Protein AF-A0A7T1HP33-F1 (afdb_monomer)

Structure (mmCIF, N/CA/C/O backbone):
data_AF-A0A7T1HP33-F1
#
_entry.id   AF-A0A7T1HP33-F1
#
loop_
_atom_site.group_PDB
_atom_site.id
_atom_site.type_symbol
_atom_site.label_atom_id
_atom_site.label_alt_id
_atom_site.label_comp_id
_atom_site.label_asym_id
_atom_site.label_entity_id
_atom_site.label_seq_id
_atom_site.pdbx_PDB_ins_code
_atom_site.Cartn_x
_atom_site.Cartn_y
_atom_site.Cartn_z
_atom_site.occupancy
_atom_site.B_iso_or_equiv
_atom_site.auth_seq_id
_atom_site.auth_comp_id
_atom_site.auth_asym_id
_atom_site.auth_atom_id
_atom_site.pdbx_PDB_model_num
ATOM 1 N N . MET A 1 1 ? 12.693 -16.387 -11.390 1.00 53.41 1 MET A N 1
ATOM 2 C CA . MET A 1 1 ? 12.162 -15.880 -10.103 1.00 53.41 1 MET A CA 1
ATOM 3 C C . MET A 1 1 ? 11.273 -14.634 -10.237 1.00 53.41 1 MET A C 1
ATOM 5 O O . MET A 1 1 ? 10.485 -14.402 -9.336 1.00 53.41 1 MET A O 1
ATOM 9 N N . LEU A 1 2 ? 11.296 -13.883 -11.352 1.00 60.38 2 LEU A N 1
ATOM 10 C CA . LEU A 1 2 ? 10.473 -12.666 -11.511 1.00 60.38 2 LEU A CA 1
ATOM 11 C C . LEU A 1 2 ? 9.000 -12.921 -11.906 1.00 60.38 2 LEU A C 1
ATOM 13 O O . LEU A 1 2 ? 8.117 -12.180 -11.498 1.00 60.38 2 LEU A O 1
ATOM 17 N N . GLN A 1 3 ? 8.714 -13.998 -12.646 1.00 69.69 3 GLN A N 1
ATOM 18 C CA . GLN A 1 3 ? 7.384 -14.244 -13.228 1.00 69.69 3 GLN A CA 1
ATOM 19 C C . GLN A 1 3 ? 6.279 -14.480 -12.181 1.00 69.69 3 GLN A C 1
ATOM 21 O O . GLN A 1 3 ? 5.151 -14.026 -12.357 1.00 69.69 3 GLN A O 1
ATOM 26 N N . GLY A 1 4 ? 6.606 -15.140 -11.064 1.00 77.12 4 GLY A N 1
ATOM 27 C CA . GLY A 1 4 ? 5.666 -15.323 -9.953 1.00 77.12 4 GLY A CA 1
ATOM 28 C C . GLY A 1 4 ? 5.323 -14.004 -9.254 1.00 77.12 4 GLY A C 1
ATOM 29 O O . GLY A 1 4 ? 4.158 -13.755 -8.958 1.00 77.12 4 GLY A O 1
ATOM 30 N N . ALA A 1 5 ? 6.318 -13.130 -9.065 1.00 80.88 5 ALA A N 1
ATOM 31 C CA . ALA A 1 5 ? 6.102 -11.798 -8.504 1.00 80.88 5 ALA A CA 1
ATOM 32 C C . ALA A 1 5 ? 5.225 -10.944 -9.429 1.00 80.88 5 ALA A C 1
ATOM 34 O O . ALA A 1 5 ? 4.275 -10.324 -8.963 1.00 80.88 5 ALA A O 1
ATOM 35 N N . THR A 1 6 ? 5.465 -10.982 -10.743 1.00 83.81 6 THR A N 1
ATOM 36 C CA . THR A 1 6 ? 4.619 -10.294 -11.727 1.00 83.81 6 THR A CA 1
ATOM 37 C C . THR A 1 6 ? 3.173 -10.786 -11.677 1.00 83.81 6 THR A C 1
ATOM 39 O O . THR A 1 6 ? 2.260 -9.966 -11.668 1.00 83.81 6 THR A O 1
ATOM 42 N N . HIS A 1 7 ? 2.941 -12.100 -11.593 1.00 88.62 7 HIS A N 1
ATOM 43 C CA . HIS A 1 7 ? 1.583 -12.645 -11.505 1.00 88.62 7 HIS A CA 1
ATOM 44 C C . HIS A 1 7 ? 0.879 -12.208 -10.209 1.00 88.62 7 HIS A C 1
ATOM 46 O O . HIS A 1 7 ? -0.271 -11.778 -10.250 1.00 88.62 7 HIS A O 1
ATOM 52 N N . ALA A 1 8 ? 1.579 -12.238 -9.071 1.00 91.00 8 ALA A N 1
ATOM 53 C CA . ALA A 1 8 ? 1.035 -11.751 -7.805 1.00 91.00 8 ALA A CA 1
ATOM 54 C C . ALA A 1 8 ? 0.692 -10.256 -7.868 1.00 91.00 8 ALA A C 1
ATOM 56 O O . ALA A 1 8 ? -0.390 -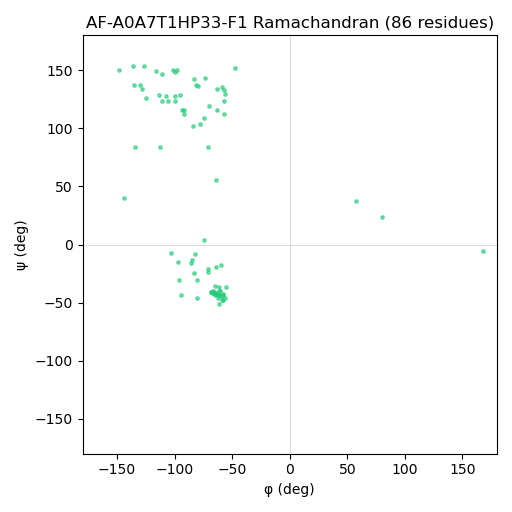9.862 -7.436 1.00 91.00 8 ALA A O 1
ATOM 57 N N . LEU A 1 9 ? 1.573 -9.441 -8.458 1.00 93.50 9 LEU A N 1
ATOM 58 C CA . LEU A 1 9 ? 1.328 -8.015 -8.640 1.00 93.50 9 LEU A CA 1
ATOM 59 C C . LEU A 1 9 ? 0.106 -7.759 -9.511 1.00 93.50 9 LEU A C 1
ATOM 61 O O . LEU A 1 9 ? -0.633 -6.850 -9.187 1.00 93.50 9 LEU A O 1
ATOM 65 N N . HIS A 1 10 ? -0.176 -8.558 -10.540 1.00 91.50 10 HIS A N 1
ATOM 66 C CA . HIS A 1 10 ? -1.361 -8.377 -11.391 1.00 91.50 10 HIS A CA 1
ATOM 67 C C . HIS A 1 10 ? -2.653 -8.975 -10.818 1.00 91.50 10 HIS A C 1
ATOM 69 O O . HIS A 1 10 ? -3.730 -8.725 -11.356 1.00 91.50 10 HIS A O 1
ATOM 75 N N . ASN A 1 11 ? -2.591 -9.733 -9.721 1.00 94.56 11 ASN A N 1
ATOM 76 C CA . ASN A 1 11 ? -3.789 -10.267 -9.083 1.00 94.56 11 ASN A CA 1
ATOM 77 C C . ASN A 1 11 ? -4.591 -9.123 -8.422 1.00 94.56 11 ASN A C 1
ATOM 79 O O . ASN A 1 11 ? -4.060 -8.491 -7.505 1.00 94.56 11 ASN A O 1
ATOM 83 N N . PRO A 1 12 ? -5.852 -8.856 -8.820 1.00 93.88 12 PRO A N 1
ATOM 84 C CA . PRO A 1 12 ? -6.658 -7.754 -8.282 1.00 93.88 12 PRO A CA 1
ATOM 85 C C . PRO A 1 12 ? -6.988 -7.892 -6.787 1.00 93.88 12 PRO A C 1
ATOM 87 O O . PRO A 1 12 ? -7.305 -6.891 -6.140 1.00 93.88 12 PRO A O 1
ATOM 90 N N . GLU A 1 13 ? -6.884 -9.096 -6.219 1.00 95.62 13 GLU A N 1
ATOM 91 C CA . GLU A 1 13 ? -7.067 -9.339 -4.783 1.00 95.62 13 GLU A CA 1
ATOM 92 C C . GLU A 1 13 ? -5.908 -8.785 -3.943 1.00 95.62 13 GLU A C 1
ATOM 94 O O . GLU A 1 13 ? -6.087 -8.480 -2.763 1.00 95.62 13 GLU A O 1
ATOM 99 N N . LEU A 1 14 ? -4.730 -8.570 -4.541 1.00 96.56 14 LEU A N 1
ATOM 100 C CA . LEU A 1 14 ? -3.625 -7.886 -3.877 1.00 96.56 14 LEU A CA 1
ATOM 101 C C . LEU A 1 14 ? -3.919 -6.380 -3.804 1.00 96.56 14 LEU A C 1
ATOM 103 O O . LEU A 1 14 ? -3.907 -5.677 -4.817 1.00 96.56 14 LEU A O 1
ATOM 107 N N . LYS A 1 15 ? -4.198 -5.881 -2.594 1.00 97.12 15 LYS A N 1
ATOM 108 C CA . LYS A 1 15 ? -4.613 -4.481 -2.371 1.00 97.12 15 LYS A CA 1
ATOM 109 C C . LYS A 1 15 ? -3.471 -3.548 -1.972 1.00 97.12 15 LYS A C 1
ATOM 111 O O . LYS A 1 15 ? -3.526 -2.360 -2.292 1.00 97.12 15 LYS A O 1
ATOM 116 N N . ALA A 1 16 ? -2.458 -4.074 -1.282 1.00 96.12 16 ALA A N 1
ATOM 117 C CA . ALA A 1 16 ? -1.317 -3.303 -0.805 1.00 96.12 16 ALA A CA 1
ATOM 118 C C . ALA A 1 16 ? -0.029 -4.137 -0.776 1.00 96.12 16 ALA A C 1
ATOM 120 O O . ALA A 1 16 ? -0.078 -5.346 -0.546 1.00 96.12 16 ALA A O 1
ATOM 121 N N . VAL A 1 17 ? 1.113 -3.478 -0.971 1.00 94.75 17 VAL A N 1
ATOM 122 C CA . VAL A 1 17 ? 2.456 -4.069 -0.905 1.00 94.75 17 VAL A CA 1
ATOM 123 C C . VAL A 1 17 ? 3.368 -3.144 -0.104 1.00 94.75 17 VAL A C 1
ATOM 125 O O . VAL A 1 17 ? 3.334 -1.929 -0.286 1.00 94.75 17 VAL A O 1
ATOM 128 N N . LEU A 1 18 ? 4.187 -3.721 0.773 1.00 92.56 18 LEU A N 1
ATOM 129 C CA . LEU A 1 18 ? 5.248 -3.018 1.489 1.00 92.56 18 LEU A CA 1
ATOM 130 C C . LEU A 1 18 ? 6.595 -3.421 0.882 1.00 92.56 18 LEU A C 1
ATOM 132 O O . LEU A 1 18 ? 6.895 -4.612 0.832 1.00 92.56 18 LEU A O 1
ATOM 136 N N . LEU A 1 19 ? 7.391 -2.457 0.421 1.00 89.00 19 LEU A N 1
ATOM 137 C CA . LEU A 1 19 ? 8.700 -2.708 -0.192 1.00 89.00 19 LEU A CA 1
ATOM 138 C C . LEU A 1 19 ? 9.768 -1.821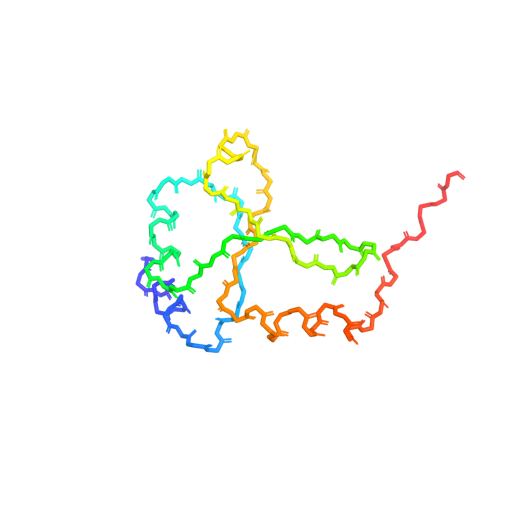 0.440 1.00 89.00 19 LEU A C 1
ATOM 140 O O . LEU A 1 19 ? 9.540 -0.639 0.643 1.00 89.00 19 LEU A O 1
ATOM 144 N N . GLU A 1 20 ? 10.945 -2.368 0.716 1.00 83.75 20 GLU A N 1
ATOM 145 C CA . GLU A 1 20 ? 12.073 -1.589 1.249 1.00 83.75 20 GLU A CA 1
ATOM 146 C C . GLU A 1 20 ? 12.859 -0.867 0.139 1.00 83.75 20 GLU A C 1
ATOM 148 O O . GLU A 1 20 ? 13.490 0.162 0.367 1.00 83.75 20 GLU A O 1
ATOM 153 N N . ALA A 1 21 ? 12.796 -1.385 -1.090 1.00 81.00 21 ALA A N 1
ATOM 154 C CA . ALA A 1 21 ? 13.489 -0.817 -2.238 1.00 81.00 21 ALA A CA 1
ATOM 155 C C . ALA A 1 21 ? 12.705 0.342 -2.872 1.00 81.00 21 ALA A C 1
ATOM 157 O O . ALA A 1 21 ? 11.485 0.275 -3.026 1.00 81.00 21 ALA A O 1
ATOM 158 N N . ASP A 1 22 ? 13.434 1.363 -3.329 1.00 78.81 22 ASP A N 1
ATOM 159 C CA . ASP A 1 22 ? 12.894 2.486 -4.096 1.00 78.81 22 ASP A CA 1
ATOM 160 C C . ASP A 1 22 ? 13.793 2.778 -5.306 1.00 78.81 22 ASP A C 1
ATOM 162 O O . ASP A 1 22 ? 14.708 3.597 -5.251 1.00 78.81 22 ASP A O 1
ATOM 166 N N . THR A 1 23 ? 13.576 2.045 -6.401 1.00 85.44 23 THR A N 1
ATOM 167 C CA . THR A 1 23 ? 14.284 2.267 -7.670 1.00 85.44 23 THR A CA 1
ATOM 168 C C . THR A 1 23 ? 13.300 2.702 -8.755 1.00 85.44 23 THR A C 1
ATOM 170 O O . THR A 1 23 ? 12.156 2.240 -8.747 1.00 85.44 23 THR A O 1
ATOM 173 N N . PRO A 1 24 ? 13.714 3.518 -9.743 1.00 86.62 24 PRO A N 1
ATOM 174 C CA . PRO A 1 24 ? 12.828 3.932 -10.834 1.00 86.62 24 PRO A CA 1
ATOM 175 C C . PRO A 1 24 ? 12.187 2.758 -11.591 1.00 86.62 24 PRO A C 1
ATOM 177 O O . PRO A 1 24 ? 11.014 2.815 -11.947 1.00 86.62 24 PRO A O 1
ATOM 180 N N . ALA A 1 25 ? 12.929 1.661 -11.785 1.0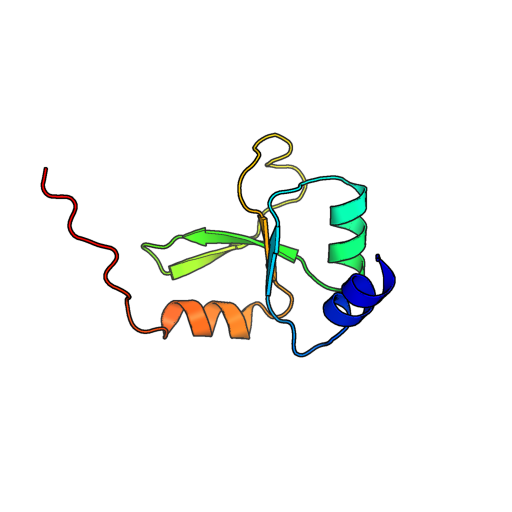0 87.75 25 ALA A N 1
ATOM 181 C CA . ALA A 1 25 ? 12.407 0.455 -12.428 1.00 87.75 25 ALA A CA 1
ATOM 182 C C . ALA A 1 25 ? 11.284 -0.196 -11.606 1.00 87.75 25 ALA A C 1
ATOM 184 O O . ALA A 1 25 ? 10.261 -0.591 -12.160 1.00 87.75 25 ALA A O 1
ATOM 185 N N . LEU A 1 26 ? 11.441 -0.269 -10.280 1.00 87.44 26 LEU A N 1
ATOM 186 C CA . LEU A 1 26 ? 10.395 -0.777 -9.399 1.00 87.44 26 LEU A CA 1
ATOM 187 C C . LEU A 1 26 ? 9.178 0.150 -9.384 1.00 87.44 26 LEU A C 1
ATOM 189 O O . LEU A 1 26 ? 8.052 -0.335 -9.440 1.00 87.44 26 LEU A O 1
ATOM 193 N N . GLN A 1 27 ? 9.391 1.468 -9.354 1.00 88.94 27 GLN A N 1
ATOM 194 C CA . GLN A 1 27 ? 8.296 2.434 -9.425 1.00 88.94 27 GLN A CA 1
ATOM 195 C C . GLN A 1 27 ? 7.468 2.242 -10.701 1.00 88.94 27 GLN A C 1
ATOM 197 O O . GLN A 1 27 ? 6.242 2.231 -10.628 1.00 88.94 27 GLN A O 1
ATOM 202 N N . ALA A 1 28 ? 8.128 2.020 -11.843 1.00 89.50 28 ALA A N 1
ATOM 203 C CA . ALA A 1 28 ? 7.455 1.730 -13.105 1.00 89.50 28 ALA A CA 1
ATOM 204 C C . ALA A 1 28 ? 6.648 0.423 -13.042 1.00 89.50 28 ALA A C 1
ATOM 206 O O . ALA A 1 28 ? 5.484 0.419 -13.423 1.00 89.50 28 ALA A O 1
ATOM 207 N N . VAL A 1 29 ? 7.223 -0.659 -12.501 1.00 91.69 29 VAL A N 1
ATOM 208 C CA . VAL A 1 29 ? 6.524 -1.950 -12.341 1.00 91.69 29 VAL A CA 1
ATOM 209 C C . VAL A 1 29 ? 5.295 -1.826 -11.437 1.00 91.69 29 VAL A C 1
ATOM 211 O O . VAL A 1 29 ? 4.240 -2.378 -11.740 1.00 91.69 29 VAL A O 1
ATOM 214 N N . MET A 1 30 ? 5.410 -1.104 -10.322 1.00 92.94 30 MET A N 1
ATOM 215 C CA . MET A 1 30 ? 4.293 -0.911 -9.398 1.00 92.94 30 MET A CA 1
ATOM 216 C C . MET A 1 30 ? 3.192 -0.043 -10.018 1.00 92.94 30 MET A C 1
ATOM 218 O O . MET A 1 30 ? 2.014 -0.367 -9.868 1.00 92.94 30 MET A O 1
ATOM 222 N N . ALA A 1 31 ? 3.564 1.020 -10.737 1.00 92.25 31 ALA A N 1
ATOM 223 C CA . ALA A 1 31 ? 2.619 1.877 -11.446 1.00 92.25 31 ALA A CA 1
ATOM 224 C C . ALA A 1 31 ? 1.889 1.126 -12.573 1.00 92.25 31 ALA A C 1
ATOM 226 O O . ALA A 1 31 ? 0.671 1.241 -12.679 1.00 92.25 31 ALA A O 1
ATOM 227 N N . ASP A 1 32 ? 2.607 0.313 -13.355 1.00 92.94 32 ASP A N 1
ATOM 228 C CA . ASP A 1 32 ? 2.043 -0.550 -14.406 1.00 92.94 32 ASP A CA 1
ATOM 229 C C . ASP A 1 32 ? 1.038 -1.562 -13.831 1.00 92.94 32 ASP A C 1
ATOM 231 O O . ASP A 1 32 ? -0.063 -1.734 -14.349 1.00 92.94 32 ASP A O 1
ATOM 235 N N . ALA A 1 33 ? 1.342 -2.127 -12.659 1.00 93.81 33 ALA A N 1
ATOM 236 C CA . ALA A 1 33 ? 0.417 -2.981 -11.918 1.00 93.81 33 ALA A CA 1
ATOM 237 C C . ALA A 1 33 ? -0.729 -2.208 -11.215 1.00 93.81 33 ALA A C 1
ATOM 239 O O . ALA A 1 33 ? -1.531 -2.812 -10.495 1.00 93.81 33 ALA A O 1
ATOM 240 N N . GLY A 1 34 ? -0.840 -0.888 -11.391 1.00 95.06 34 GLY A N 1
ATOM 241 C CA . GLY A 1 34 ? -1.933 -0.064 -10.865 1.00 95.06 34 GLY A CA 1
ATOM 242 C C . GLY A 1 34 ? -1.802 0.329 -9.391 1.00 95.06 34 GLY A C 1
ATOM 243 O O . GLY A 1 34 ? -2.811 0.600 -8.741 1.00 95.06 34 GLY A O 1
ATOM 244 N N . PHE A 1 35 ? -0.589 0.338 -8.836 1.00 95.62 35 PHE A N 1
ATOM 245 C CA . PHE A 1 35 ? -0.333 0.797 -7.471 1.00 95.62 35 PHE A CA 1
ATOM 246 C C . PHE A 1 35 ? 0.167 2.245 -7.436 1.00 95.62 35 PHE A C 1
ATOM 248 O O . PHE A 1 35 ? 0.878 2.706 -8.324 1.00 95.62 35 PHE A O 1
ATOM 255 N N . SER A 1 36 ? -0.150 2.947 -6.349 1.00 93.75 36 SER A N 1
ATOM 256 C CA . SER A 1 36 ? 0.359 4.288 -6.031 1.00 93.75 36 SER A CA 1
ATOM 257 C C . SER A 1 36 ? 0.984 4.321 -4.634 1.00 93.75 36 SER A C 1
ATOM 259 O O . SER A 1 36 ? 0.619 3.517 -3.775 1.00 93.75 36 SER A O 1
ATOM 261 N N . ARG A 1 37 ? 1.939 5.232 -4.396 1.00 92.19 37 ARG A N 1
ATOM 262 C CA . ARG A 1 37 ? 2.643 5.351 -3.104 1.00 92.19 37 ARG A CA 1
ATOM 263 C C . ARG A 1 37 ? 1.824 6.134 -2.086 1.00 92.19 37 ARG A C 1
ATOM 265 O O . ARG A 1 37 ? 1.293 7.203 -2.389 1.00 92.19 37 ARG A O 1
ATOM 272 N N . TYR A 1 38 ? 1.813 5.635 -0.857 1.00 92.56 38 TYR A N 1
ATOM 273 C CA . TYR A 1 38 ? 1.204 6.291 0.291 1.00 92.56 38 TYR A CA 1
ATOM 274 C C . TYR A 1 38 ? 2.117 6.209 1.516 1.00 92.56 38 TYR A C 1
ATOM 276 O O . TYR A 1 38 ? 2.899 5.276 1.667 1.00 92.56 38 TYR A O 1
ATOM 284 N N . ALA A 1 39 ? 1.980 7.175 2.416 1.00 90.44 39 ALA A N 1
ATOM 285 C CA . ALA A 1 39 ? 2.442 7.092 3.792 1.00 90.44 39 ALA A CA 1
ATOM 286 C C . ALA A 1 39 ? 1.256 6.749 4.697 1.00 90.44 39 ALA A C 1
ATOM 288 O O . ALA A 1 39 ? 0.124 7.149 4.423 1.00 90.44 39 ALA A O 1
ATOM 289 N N . TYR A 1 40 ? 1.513 6.026 5.784 1.00 90.69 40 TYR A N 1
ATOM 290 C CA . TYR A 1 40 ? 0.514 5.731 6.805 1.00 90.69 40 TYR A CA 1
ATOM 291 C C . TYR A 1 40 ? 0.855 6.465 8.099 1.00 90.69 40 TYR A C 1
ATOM 293 O O . TYR A 1 40 ? 1.937 6.269 8.650 1.00 90.69 40 TYR A O 1
ATOM 301 N N . ASP A 1 41 ? -0.080 7.269 8.600 1.00 88.81 41 ASP A N 1
ATOM 302 C CA . ASP A 1 41 ? -0.005 7.849 9.938 1.00 88.81 41 ASP A CA 1
ATOM 303 C C . ASP A 1 41 ? -0.720 6.917 10.937 1.00 88.81 41 ASP A C 1
ATOM 305 O O . ASP A 1 41 ? -1.946 6.772 10.874 1.00 88.81 41 ASP A O 1
ATOM 309 N N . PRO A 1 42 ? 0.007 6.280 11.872 1.00 87.44 42 PRO A N 1
ATOM 310 C CA . PRO A 1 42 ? -0.576 5.336 12.819 1.00 87.44 42 PRO A CA 1
ATOM 311 C C . PRO A 1 42 ? -1.465 5.988 13.883 1.00 87.44 42 PRO A C 1
ATOM 313 O O . PRO A 1 42 ? -2.334 5.302 14.428 1.00 87.44 42 PRO A O 1
ATOM 316 N N . PHE A 1 43 ? -1.277 7.276 14.184 1.00 87.81 43 PHE A N 1
ATOM 317 C CA . PHE A 1 43 ? -2.045 7.972 15.216 1.00 87.81 43 PHE A CA 1
ATOM 318 C C . PHE A 1 43 ? -3.408 8.401 14.681 1.00 87.81 43 PHE A C 1
ATOM 320 O O . PHE A 1 43 ? -4.430 8.145 15.319 1.00 87.81 43 PHE A O 1
ATOM 327 N N . SER A 1 44 ? -3.439 8.992 13.484 1.00 91.56 44 SER A N 1
ATOM 328 C CA . SER A 1 44 ? -4.693 9.383 12.825 1.00 91.56 44 SER A CA 1
ATOM 329 C C . SER A 1 44 ? -5.342 8.247 12.024 1.00 91.56 44 SER A C 1
ATOM 331 O O . SER A 1 44 ? -6.515 8.342 11.653 1.00 91.56 44 SER A O 1
ATOM 333 N N . ARG A 1 45 ? -4.605 7.156 11.775 1.00 93.00 45 ARG A N 1
ATOM 334 C CA . ARG A 1 45 ? -5.000 6.016 10.930 1.00 93.00 45 ARG A CA 1
ATOM 335 C C . ARG A 1 45 ? -5.355 6.436 9.502 1.00 93.00 45 ARG A C 1
ATOM 337 O O . ARG A 1 45 ? -6.288 5.896 8.896 1.00 93.00 45 ARG A O 1
ATOM 344 N N . GLN A 1 46 ? -4.623 7.408 8.966 1.00 93.88 46 GLN A N 1
ATOM 345 C CA . GLN A 1 46 ? -4.846 7.967 7.634 1.00 93.88 46 GLN A CA 1
ATOM 346 C C . GLN A 1 46 ? -3.723 7.605 6.667 1.00 93.88 46 GLN A C 1
ATOM 348 O O . GLN A 1 46 ? -2.561 7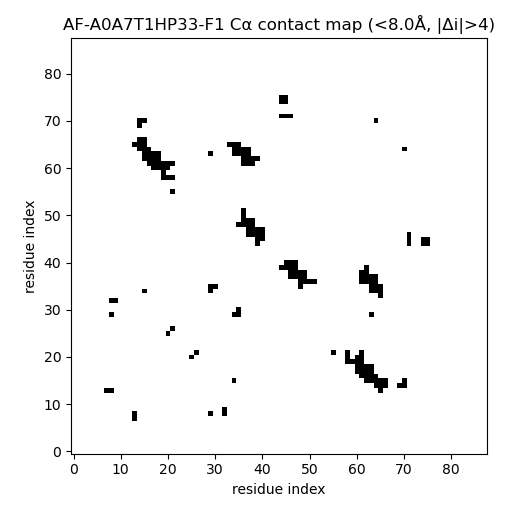.482 7.050 1.00 93.88 46 GLN A O 1
ATOM 353 N N . LEU A 1 47 ? -4.100 7.439 5.402 1.00 93.94 47 LEU A N 1
ATOM 354 C CA . LEU A 1 47 ? -3.185 7.258 4.287 1.00 93.94 47 LEU A CA 1
ATOM 355 C C . LEU A 1 47 ? -3.019 8.585 3.554 1.00 93.94 47 LEU A C 1
ATOM 357 O O . LEU A 1 47 ? -4.003 9.211 3.161 1.00 93.94 47 LEU A O 1
ATOM 361 N N . GLN A 1 48 ? -1.774 8.996 3.355 1.00 91.81 48 GLN A N 1
ATOM 362 C CA . GLN A 1 48 ? -1.424 10.234 2.669 1.00 91.81 48 GLN A CA 1
ATOM 363 C C . GLN A 1 48 ? -0.706 9.898 1.363 1.00 91.81 48 GLN A C 1
ATOM 365 O O . GLN A 1 48 ? 0.231 9.101 1.396 1.00 91.81 48 GLN A O 1
ATOM 370 N N . PRO A 1 49 ? -1.122 10.446 0.212 1.00 90.81 49 PRO A 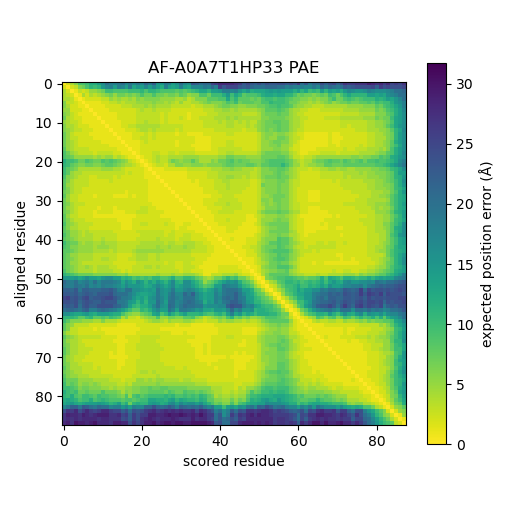N 1
ATOM 371 C CA . PRO A 1 49 ? -0.435 10.191 -1.046 1.00 90.81 49 PRO A CA 1
ATOM 372 C C . PRO A 1 49 ? 0.994 10.738 -0.982 1.00 90.81 49 PRO A C 1
ATOM 374 O O . PRO A 1 49 ? 1.212 11.874 -0.562 1.00 90.81 49 PRO A O 1
ATOM 377 N N . LEU A 1 50 ? 1.962 9.938 -1.423 1.00 86.31 50 LEU A N 1
ATOM 378 C CA . LEU A 1 50 ? 3.341 10.385 -1.599 1.00 86.31 50 LEU A CA 1
ATOM 379 C C . LEU A 1 50 ? 3.566 10.701 -3.075 1.00 86.31 50 LEU A C 1
ATOM 381 O O . LEU A 1 50 ? 3.355 9.849 -3.940 1.00 86.31 50 LEU A O 1
ATOM 385 N N . SER A 1 51 ? 3.994 11.928 -3.372 1.00 69.69 51 SER A N 1
ATOM 386 C CA . SER A 1 51 ? 4.392 12.278 -4.732 1.00 69.69 51 SER A CA 1
ATOM 387 C C . SER A 1 51 ? 5.745 11.644 -5.055 1.00 69.69 51 SER A C 1
ATOM 389 O O . SER A 1 51 ? 6.643 11.580 -4.216 1.00 69.69 51 SER A O 1
ATOM 391 N N . THR A 1 52 ? 5.918 11.205 -6.300 1.00 60.50 52 THR A N 1
ATOM 392 C CA . THR A 1 52 ? 7.167 10.601 -6.799 1.00 60.50 52 THR A CA 1
ATOM 393 C C . THR A 1 52 ? 8.380 11.532 -6.690 1.00 60.50 52 THR A C 1
ATOM 395 O O . THR A 1 52 ? 9.513 11.065 -6.721 1.00 60.50 52 THR A O 1
ATOM 398 N N . ALA A 1 53 ? 8.159 12.839 -6.525 1.00 54.41 53 ALA A N 1
ATOM 399 C CA . ALA A 1 53 ? 9.206 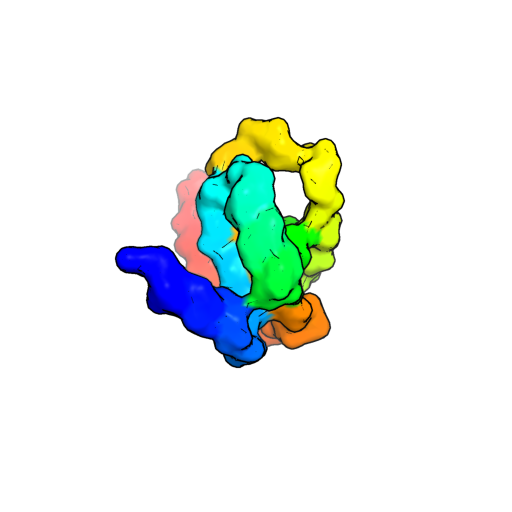13.850 -6.450 1.00 54.41 53 ALA A CA 1
ATOM 400 C C . ALA A 1 53 ? 9.794 14.067 -5.043 1.00 54.41 53 ALA A C 1
ATOM 402 O O . ALA A 1 53 ? 10.837 14.704 -4.932 1.00 54.41 53 ALA A O 1
ATOM 403 N N . THR A 1 54 ? 9.144 13.604 -3.966 1.00 51.72 54 THR A N 1
ATOM 404 C CA . THR A 1 54 ? 9.461 14.102 -2.610 1.00 51.72 54 THR A CA 1
ATOM 405 C C . THR A 1 54 ? 10.307 13.193 -1.722 1.00 51.72 54 THR A C 1
ATOM 407 O O . THR A 1 54 ? 10.730 13.663 -0.671 1.00 51.72 54 THR A O 1
ATOM 410 N N . GLN A 1 55 ? 10.614 11.942 -2.092 1.00 53.62 55 GLN A N 1
ATOM 411 C CA . GLN A 1 55 ? 11.351 11.031 -1.189 1.00 53.62 55 GLN A CA 1
ATOM 412 C C . GLN A 1 55 ? 12.342 10.082 -1.882 1.00 53.62 55 GLN A C 1
ATOM 414 O O . GLN A 1 55 ? 12.495 8.928 -1.486 1.00 53.62 55 GLN A O 1
ATOM 419 N N . SER A 1 56 ? 13.070 10.573 -2.884 1.00 45.72 56 SER A N 1
ATOM 420 C CA . SER A 1 56 ? 14.264 9.885 -3.390 1.00 45.72 56 SER A CA 1
ATOM 421 C C . SER A 1 56 ? 15.389 9.996 -2.354 1.00 45.72 56 SER A C 1
ATOM 423 O O . SER A 1 56 ? 16.197 10.918 -2.434 1.00 45.72 56 SER A O 1
ATOM 425 N N . GLY A 1 57 ? 15.445 9.119 -1.345 1.00 49.38 57 GLY A N 1
ATOM 426 C CA . GLY A 1 57 ? 16.616 9.140 -0.458 1.00 49.38 57 GLY A CA 1
ATOM 427 C C . GLY A 1 57 ?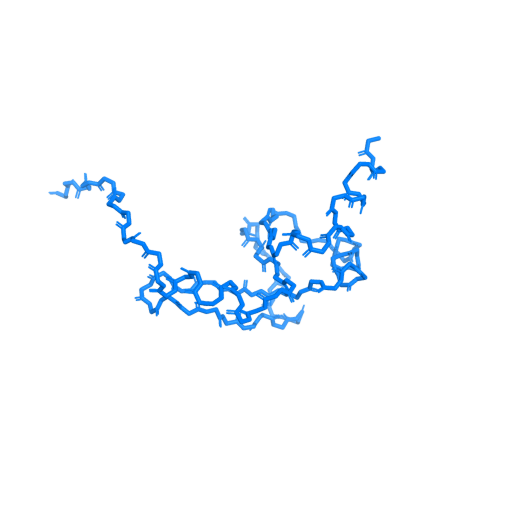 16.610 8.360 0.848 1.00 49.38 57 GLY A C 1
ATOM 428 O O . GLY A 1 57 ? 17.657 8.309 1.483 1.00 49.38 57 GLY A O 1
ATOM 429 N N . SER A 1 58 ? 15.518 7.735 1.281 1.00 48.44 58 SER A N 1
ATOM 430 C CA . SER A 1 58 ? 15.543 7.004 2.554 1.00 48.44 58 SER A CA 1
ATOM 431 C C . SER A 1 58 ? 15.103 5.563 2.363 1.00 48.44 58 SER A C 1
ATOM 433 O O . SER A 1 58 ? 14.005 5.338 1.857 1.00 48.44 58 SER A O 1
ATOM 435 N N . GLY A 1 59 ? 15.932 4.609 2.799 1.00 55.56 59 GLY A N 1
ATOM 436 C CA . GLY A 1 59 ? 15.617 3.178 2.924 1.00 55.56 59 GLY A CA 1
ATOM 437 C C . GLY A 1 59 ? 14.514 2.906 3.953 1.00 55.56 59 GLY A C 1
ATOM 438 O O . GLY A 1 59 ? 14.708 2.195 4.931 1.00 55.56 59 GLY A O 1
ATOM 439 N N . HIS A 1 60 ? 13.370 3.555 3.777 1.00 67.38 60 HIS A N 1
ATOM 440 C CA . HIS A 1 60 ? 12.158 3.381 4.549 1.00 67.38 60 HIS A CA 1
ATOM 441 C C . HIS A 1 60 ? 11.184 2.527 3.747 1.00 67.38 60 HIS A C 1
ATOM 443 O O . HIS A 1 60 ? 11.152 2.574 2.516 1.00 67.38 60 HIS A O 1
ATOM 449 N N . ASN A 1 61 ? 10.358 1.776 4.470 1.00 77.88 61 ASN A N 1
ATOM 450 C CA . ASN A 1 61 ? 9.305 0.962 3.888 1.00 77.88 61 ASN A CA 1
ATOM 451 C C . ASN A 1 61 ? 8.347 1.817 3.046 1.00 77.88 61 ASN A C 1
ATOM 453 O O . ASN A 1 61 ? 7.722 2.753 3.541 1.00 77.88 61 ASN A O 1
ATOM 457 N N . GLN A 1 62 ? 8.207 1.443 1.782 1.00 86.38 62 GLN A N 1
ATOM 458 C CA . GLN A 1 62 ? 7.325 2.045 0.798 1.00 86.38 62 GLN A CA 1
ATOM 459 C C . GLN A 1 62 ? 6.002 1.293 0.777 1.00 86.38 62 GLN A C 1
ATOM 461 O O . GLN A 1 62 ? 5.959 0.111 0.428 1.00 86.38 62 GLN A O 1
ATOM 466 N N . LEU A 1 63 ? 4.920 1.976 1.146 1.00 92.56 63 LEU A N 1
ATOM 467 C CA . LEU A 1 63 ? 3.574 1.427 1.082 1.00 92.56 63 LEU A CA 1
ATOM 468 C C . LEU A 1 63 ? 2.944 1.771 -0.269 1.00 92.56 63 LEU A C 1
ATOM 470 O O . LEU A 1 63 ? 2.697 2.931 -0.594 1.00 92.56 63 LEU A O 1
ATOM 474 N N . TRP A 1 64 ? 2.670 0.734 -1.044 1.00 94.69 64 TRP A N 1
ATOM 475 C CA . TRP A 1 64 ? 2.044 0.807 -2.355 1.00 94.69 64 TRP A CA 1
ATOM 476 C C . TRP A 1 64 ? 0.619 0.288 -2.262 1.00 94.69 64 TRP A C 1
ATOM 478 O O . TRP A 1 64 ? 0.400 -0.815 -1.766 1.00 94.69 64 TRP A O 1
ATOM 488 N N . ILE A 1 65 ? -0.353 1.063 -2.732 1.00 96.75 65 ILE A N 1
ATOM 489 C CA . ILE A 1 65 ? -1.778 0.742 -2.618 1.00 96.75 65 ILE A CA 1
ATOM 490 C C . ILE A 1 65 ? -2.437 0.852 -3.984 1.00 96.75 65 ILE A C 1
ATOM 492 O O . ILE A 1 65 ? -2.238 1.832 -4.699 1.00 96.75 65 ILE A O 1
ATOM 496 N N . ARG A 1 66 ? -3.240 -0.158 -4.314 1.00 96.25 66 ARG A N 1
ATOM 497 C CA . ARG A 1 66 ? -4.103 -0.171 -5.499 1.00 96.25 66 ARG A CA 1
ATOM 498 C C . ARG A 1 66 ? -5.517 0.303 -5.177 1.00 96.25 66 ARG A C 1
ATOM 500 O O . ARG A 1 66 ? -6.103 1.071 -5.925 1.00 96.25 66 ARG A O 1
ATOM 507 N N . ASP A 1 67 ? -6.068 -0.168 -4.062 1.00 97.44 67 ASP A N 1
ATOM 508 C CA . ASP A 1 67 ? -7.448 0.106 -3.654 1.00 97.44 67 ASP A CA 1
ATOM 509 C C . ASP A 1 67 ? -7.453 0.976 -2.393 1.00 97.44 67 ASP A C 1
ATOM 511 O O . ASP A 1 67 ? -7.502 0.485 -1.261 1.00 97.44 67 ASP A O 1
ATOM 515 N N . LEU A 1 68 ? -7.328 2.290 -2.596 1.00 96.38 68 LEU A N 1
ATOM 516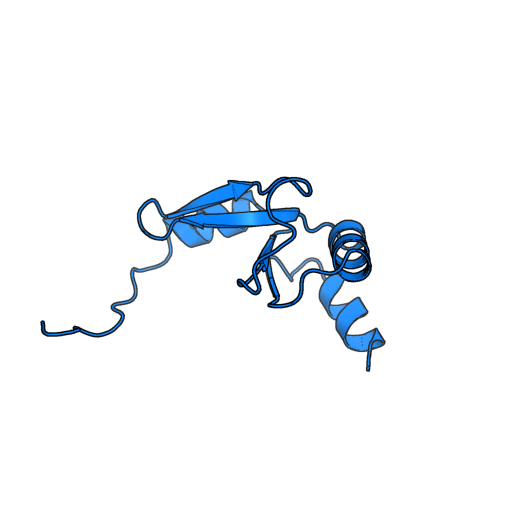 C CA . LEU A 1 68 ? -7.271 3.250 -1.495 1.00 96.38 68 LEU A CA 1
ATOM 517 C C . LEU A 1 68 ? -8.519 3.189 -0.593 1.00 96.38 68 LEU A C 1
ATOM 519 O O . LEU A 1 68 ? -8.331 3.120 0.624 1.00 96.38 68 LEU A O 1
ATOM 523 N N . PRO A 1 69 ? -9.767 3.185 -1.113 1.00 97.19 69 PRO A N 1
ATOM 524 C CA . PRO A 1 69 ? -10.956 3.093 -0.267 1.00 97.19 69 PRO A CA 1
ATOM 525 C C . PRO A 1 69 ? -10.949 1.861 0.642 1.00 97.19 69 PRO A C 1
ATOM 527 O O . PRO A 1 69 ? -11.187 1.992 1.847 1.00 97.19 69 PRO A O 1
ATOM 530 N N . PHE A 1 70 ? -10.614 0.684 0.101 1.00 97.38 70 PHE A N 1
ATOM 531 C CA . PHE A 1 70 ? -10.544 -0.550 0.880 1.00 97.38 70 PHE A CA 1
ATOM 532 C C . PHE A 1 70 ? -9.492 -0.466 1.991 1.00 97.38 70 PHE A C 1
ATOM 534 O O . PHE A 1 70 ? -9.789 -0.730 3.161 1.00 97.38 70 PHE A O 1
ATOM 541 N N . VAL A 1 71 ? -8.259 -0.075 1.653 1.00 97.31 71 VAL A N 1
ATOM 542 C CA . VAL A 1 71 ? -7.153 -0.055 2.624 1.00 97.31 71 VAL A CA 1
ATOM 543 C C . VAL A 1 71 ? -7.376 1.028 3.682 1.00 97.31 71 VAL A C 1
ATOM 545 O O . VAL A 1 71 ? -7.197 0.768 4.873 1.00 97.31 71 VAL A O 1
ATOM 548 N N . GLN A 1 72 ? -7.863 2.210 3.297 1.00 97.25 72 GLN A N 1
ATOM 549 C CA . GLN A 1 72 ? -8.193 3.279 4.241 1.00 97.25 72 GLN A CA 1
ATOM 550 C C . GLN A 1 72 ? -9.290 2.848 5.224 1.00 97.25 72 GLN A C 1
ATOM 552 O O . GLN A 1 72 ? -9.199 3.149 6.420 1.00 97.25 72 GLN A O 1
ATOM 557 N N . GLN A 1 73 ? -10.309 2.126 4.750 1.00 97.25 73 GLN A N 1
ATOM 558 C CA . GLN A 1 73 ? -11.355 1.583 5.612 1.00 97.25 73 GLN A CA 1
ATOM 559 C C . GLN A 1 73 ? -10.799 0.522 6.567 1.00 97.25 73 GLN A C 1
ATOM 561 O O . GLN A 1 73 ? -11.124 0.529 7.759 1.00 97.25 73 GLN A O 1
ATOM 566 N N . ARG A 1 74 ? -9.904 -0.349 6.084 1.00 96.00 74 ARG A N 1
ATOM 567 C CA . ARG A 1 74 ? -9.210 -1.344 6.912 1.00 96.00 74 ARG A CA 1
ATOM 568 C C . ARG A 1 74 ? -8.411 -0.679 8.035 1.00 96.00 74 ARG A C 1
ATOM 570 O O . ARG A 1 74 ? -8.571 -1.077 9.184 1.00 96.00 74 ARG A O 1
ATOM 577 N N . CYS A 1 75 ? -7.621 0.355 7.739 1.00 94.75 75 CYS A N 1
ATOM 578 C CA . CYS A 1 75 ? -6.855 1.111 8.739 1.00 94.75 75 CYS A CA 1
ATOM 579 C C . CYS A 1 75 ? -7.752 1.719 9.831 1.00 94.75 75 CYS A C 1
ATOM 581 O O . CYS A 1 75 ? -7.449 1.624 11.023 1.00 94.75 75 CYS A O 1
ATOM 583 N N . ARG A 1 76 ? -8.889 2.307 9.438 1.00 94.62 76 ARG A N 1
ATOM 584 C CA . ARG A 1 76 ? -9.841 2.936 10.371 1.00 94.62 76 ARG A CA 1
ATOM 585 C C . ARG A 1 76 ? -10.508 1.926 11.299 1.00 94.62 76 ARG A C 1
ATOM 587 O O . ARG A 1 76 ? -10.650 2.192 12.486 1.00 94.62 76 ARG A O 1
ATOM 594 N N . THR A 1 77 ? -10.900 0.777 10.758 1.00 95.44 77 THR A N 1
ATOM 595 C CA . THR A 1 77 ? -11.755 -0.205 11.451 1.00 95.44 77 THR A CA 1
ATOM 596 C C . THR A 1 77 ? -10.998 -1.343 12.125 1.00 95.44 77 THR A C 1
ATOM 598 O O . THR A 1 77 ? -11.572 -2.047 12.954 1.00 95.44 77 THR A O 1
ATOM 601 N N . ALA A 1 78 ? -9.720 -1.552 11.797 1.00 94.19 78 ALA A N 1
ATOM 602 C CA . ALA A 1 78 ? -8.921 -2.600 12.415 1.00 94.19 78 ALA A CA 1
ATOM 603 C C . ALA A 1 78 ? -8.841 -2.415 13.938 1.00 94.19 78 ALA A C 1
ATOM 605 O O . ALA A 1 78 ? -8.589 -1.314 14.437 1.00 94.19 78 ALA A O 1
ATOM 606 N N . ALA A 1 79 ? -9.010 -3.507 14.686 1.00 91.69 79 ALA A N 1
ATOM 607 C CA . ALA A 1 79 ? -8.839 -3.482 16.131 1.00 91.69 79 ALA A CA 1
ATOM 608 C C . ALA A 1 79 ? -7.423 -2.974 16.483 1.00 91.69 79 ALA A C 1
ATOM 610 O O . ALA A 1 79 ? -6.450 -3.429 15.873 1.00 91.69 79 ALA A O 1
ATOM 611 N N . PRO A 1 80 ? -7.275 -2.025 17.429 1.00 85.94 80 PRO A N 1
ATOM 612 C CA . PRO A 1 80 ? -5.962 -1.614 17.907 1.00 85.94 80 PRO A CA 1
ATOM 613 C C . PRO A 1 80 ? -5.182 -2.824 18.429 1.00 85.94 80 PRO A C 1
ATOM 615 O O . PRO A 1 80 ? -5.680 -3.574 19.268 1.00 85.94 80 PRO A O 1
ATOM 618 N N . VAL A 1 81 ? -3.948 -2.988 17.964 1.00 84.69 81 VAL A N 1
ATOM 619 C CA . VAL A 1 81 ? -3.030 -3.995 18.499 1.00 84.69 81 VAL A CA 1
ATOM 620 C C . VAL A 1 81 ? -2.147 -3.318 19.538 1.00 84.69 81 VAL A C 1
ATOM 622 O O . VAL A 1 81 ? -1.557 -2.271 19.272 1.00 84.69 81 VAL A O 1
ATOM 625 N N . ARG A 1 82 ? -2.059 -3.900 20.737 1.00 80.94 82 ARG A N 1
ATOM 626 C CA . ARG A 1 82 ? -1.102 -3.449 21.750 1.00 80.94 82 ARG A CA 1
ATOM 627 C C . ARG A 1 82 ? 0.271 -3.995 21.389 1.00 80.94 82 ARG A C 1
ATOM 629 O O . ARG A 1 82 ? 0.544 -5.172 21.598 1.00 80.94 82 ARG A O 1
ATOM 636 N N . VAL A 1 83 ? 1.120 -3.131 20.855 1.00 78.25 83 VAL A N 1
ATOM 637 C CA . VAL A 1 83 ? 2.559 -3.392 20.770 1.00 78.25 83 VAL A CA 1
ATOM 638 C C . VAL A 1 83 ? 3.145 -3.091 22.158 1.00 78.25 83 VAL A C 1
ATOM 640 O O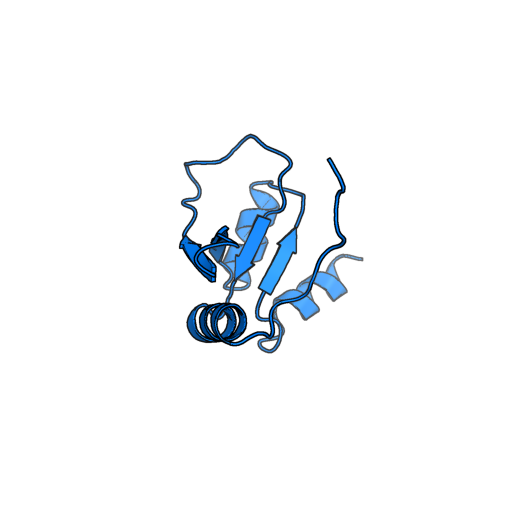 . VAL A 1 83 ? 2.688 -2.159 22.815 1.00 78.25 83 VAL A O 1
ATOM 643 N N . GLY A 1 84 ? 4.033 -3.955 22.658 1.00 71.50 84 GLY A N 1
ATOM 644 C CA . GLY A 1 84 ? 4.385 -4.091 24.080 1.00 71.50 84 GLY A CA 1
ATOM 645 C C . GLY A 1 84 ? 4.683 -2.797 24.856 1.00 71.50 84 GLY A C 1
ATOM 646 O O . GLY A 1 84 ? 5.153 -1.804 24.308 1.00 71.50 84 GLY A O 1
ATOM 647 N N . ARG A 1 85 ? 4.426 -2.842 26.175 1.00 56.31 85 ARG A N 1
ATOM 648 C CA . ARG A 1 85 ? 4.843 -1.815 27.143 1.00 56.31 85 ARG A CA 1
ATOM 649 C C . ARG A 1 85 ? 6.362 -1.656 27.075 1.00 56.31 85 ARG A C 1
ATOM 651 O O . ARG A 1 85 ? 7.077 -2.556 27.504 1.00 56.31 85 ARG A O 1
ATOM 658 N N . VAL A 1 86 ? 6.841 -0.513 26.605 1.00 55.22 86 VAL A N 1
ATOM 659 C CA . VAL A 1 86 ? 8.177 -0.049 26.979 1.00 55.22 86 VAL A CA 1
ATOM 660 C C . VAL A 1 86 ? 7.998 0.660 28.313 1.00 55.22 86 VAL A C 1
ATOM 662 O O . VAL A 1 86 ? 7.440 1.754 28.367 1.00 55.22 86 VAL A O 1
ATOM 665 N N . SER A 1 87 ? 8.358 -0.017 29.402 1.00 44.84 87 SER A N 1
ATOM 666 C CA . SER A 1 87 ? 8.596 0.659 30.675 1.00 44.84 87 SER A CA 1
ATOM 667 C C . SER A 1 87 ? 9.778 1.606 30.455 1.00 44.84 87 SER A C 1
ATOM 669 O O . SER A 1 87 ? 10.861 1.132 30.112 1.00 44.84 87 SER A O 1
ATOM 671 N N . LEU A 1 88 ? 9.540 2.914 30.565 1.00 46.91 88 LEU A N 1
ATOM 672 C CA . LEU A 1 88 ? 10.597 3.906 30.774 1.00 46.91 88 LEU A CA 1
ATOM 673 C C . LEU A 1 88 ? 11.010 3.892 32.247 1.00 46.91 88 LEU A C 1
ATOM 675 O O . LEU A 1 88 ? 10.104 3.696 33.092 1.00 46.91 88 LEU A O 1
#

Mean predicted aligned error: 6.85 Å

Nearest PDB structures (foldseek):
  7dro-assembly2_D  TM=4.941E-01  e=1.295E+00  Plesiocystis pacifica SIR-1
  6rid-assembly1_A  TM=4.214E-01  e=4.172E+00  Vaccinia virus GLV-1h68

Solvent-accessible surface area (backbone atoms only — not comparable to full-atom values): 5527 Å² total; per-residue (Å²): 128,62,67,65,54,52,51,54,54,64,36,82,86,58,42,67,48,79,37,60,76,87,46,75,70,56,53,51,54,40,43,74,52,53,32,46,49,36,46,78,42,82,88,81,37,42,73,42,81,50,63,91,86,76,66,89,81,63,90,49,76,41,38,32,36,50,42,58,74,62,52,45,50,47,52,63,67,51,79,86,77,86,74,78,88,78,83,126

Foldseek 3Di:
DVVVVLVVLLPPVPFKDKDLDDDPVVVVSNVVSQKFWWDADLVVLDTHGDDPPPDPPDSDITMIGRDRVVSSVCSVPPDDDDDDDPDD

Sequence (88 aa):
MLQGATHALHNPELKAVLLEADTPALQAVMADAGFSRYAYDPFSRQLQPLSTATQSGSGHNQLWIRDLPFVQQRCRTAAPVRVGRVSL

pLDDT: mean 83.88, std 15.2, range [44.84, 97.44]

Radius of gyration: 14.79 Å; Cα contacts (8 Å, |Δi|>4): 92; chains: 1; bounding box: 28×30×45 Å

Secondary structure (DSSP, 8-state):
-HHHHHHHHH-TT--EEEES---HHHHHHHHHTT-EEEEEETTTTEEEEPPTTS-TT----EEEES-HHHHHHHHHHSPPP-------